Protein AF-A0A3N5S101-F1 (afdb_monomer)

Mean predicted aligned error: 7.89 Å

Foldseek 3Di:
DDLVVQCVVPPPVSCVPPVDDDDDDPVVCVVVVNDDPQPDPVSVCCVVPPD

Structure (mmCIF, N/CA/C/O backbone):
data_AF-A0A3N5S101-F1
#
_entry.id   AF-A0A3N5S101-F1
#
loop_
_atom_site.group_PDB
_atom_site.id
_atom_site.type_symbol
_atom_site.label_atom_id
_atom_site.label_alt_id
_atom_site.label_comp_id
_atom_site.label_asym_id
_atom_site.label_entity_id
_atom_site.label_seq_id
_atom_site.pdbx_PDB_ins_code
_atom_site.Cartn_x
_atom_site.Cartn_y
_atom_site.Cartn_z
_atom_site.occupancy
_atom_site.B_iso_or_equiv
_atom_site.auth_seq_id
_atom_site.auth_comp_id
_atom_site.auth_asym_id
_atom_site.auth_atom_id
_atom_site.pdbx_PDB_model_num
ATOM 1 N N . VAL A 1 1 ? 7.696 -8.547 -14.261 1.00 63.00 1 VAL A N 1
ATOM 2 C CA . VAL A 1 1 ? 8.804 -7.971 -15.069 1.00 63.00 1 VAL A CA 1
ATOM 3 C C . VAL A 1 1 ? 10.128 -8.262 -14.368 1.00 63.00 1 VAL A C 1
ATOM 5 O O . VAL A 1 1 ? 10.151 -8.166 -13.147 1.00 63.00 1 VAL A O 1
ATOM 8 N N . PRO A 1 2 ? 11.205 -8.652 -15.071 1.00 78.75 2 PRO A N 1
ATOM 9 C CA . PRO A 1 2 ? 12.496 -8.951 -14.445 1.00 78.75 2 PRO A CA 1
ATOM 10 C C . PRO A 1 2 ? 13.144 -7.728 -13.777 1.00 78.75 2 PRO A C 1
ATOM 12 O O . PRO A 1 2 ? 13.121 -6.629 -14.330 1.00 78.75 2 PRO A O 1
ATOM 15 N N . ALA A 1 3 ? 13.801 -7.930 -12.631 1.00 74.88 3 ALA A N 1
ATOM 16 C CA . ALA A 1 3 ? 14.427 -6.853 -11.856 1.00 74.88 3 ALA A CA 1
ATOM 17 C C . ALA A 1 3 ? 15.505 -6.072 -12.639 1.00 74.88 3 ALA A C 1
ATOM 19 O O . ALA A 1 3 ? 15.657 -4.868 -12.445 1.00 74.88 3 ALA A O 1
ATOM 20 N N . PHE A 1 4 ? 16.237 -6.725 -13.551 1.00 78.88 4 PHE A N 1
ATOM 21 C CA . PHE A 1 4 ? 17.271 -6.058 -14.356 1.00 78.88 4 PHE A CA 1
ATOM 22 C C . PHE A 1 4 ? 16.679 -5.032 -15.336 1.00 78.88 4 PHE A C 1
ATOM 24 O O . PHE A 1 4 ? 17.268 -3.975 -15.537 1.00 78.88 4 PHE A O 1
ATOM 31 N N . ALA A 1 5 ? 15.502 -5.314 -15.905 1.00 82.31 5 ALA A N 1
ATOM 32 C CA . ALA A 1 5 ? 14.845 -4.415 -16.848 1.00 82.31 5 ALA A CA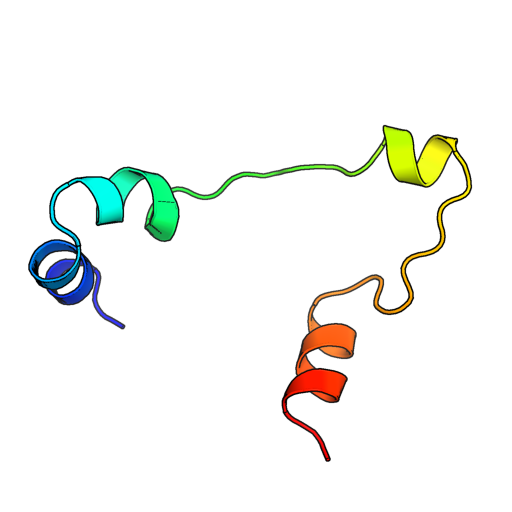 1
ATOM 33 C C . ALA A 1 5 ? 14.375 -3.133 -16.145 1.00 82.31 5 ALA A C 1
ATOM 35 O O . ALA A 1 5 ? 14.551 -2.035 -16.667 1.00 82.31 5 ALA A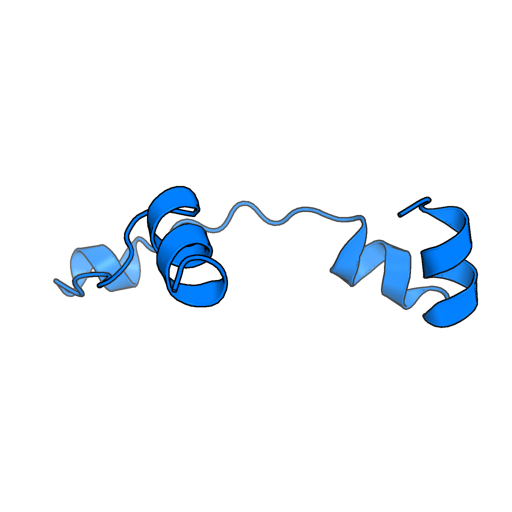 O 1
ATOM 36 N N . LEU A 1 6 ? 13.867 -3.265 -14.914 1.00 79.12 6 LEU A N 1
ATOM 37 C CA . LEU A 1 6 ? 13.478 -2.126 -14.079 1.00 79.12 6 LEU A CA 1
ATOM 38 C C . LEU A 1 6 ? 14.685 -1.253 -13.702 1.00 79.12 6 LEU A C 1
ATOM 40 O O . LEU A 1 6 ? 14.590 -0.032 -13.757 1.00 79.12 6 LEU A O 1
ATOM 44 N N . ARG A 1 7 ? 15.841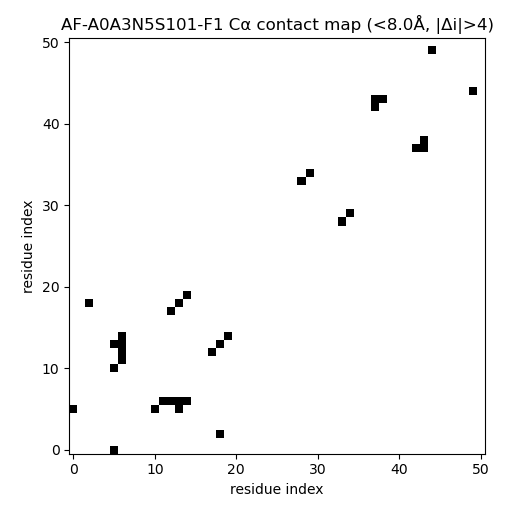 -1.861 -13.396 1.00 75.12 7 ARG A N 1
ATOM 45 C CA . ARG A 1 7 ? 17.091 -1.127 -13.114 1.00 75.12 7 ARG A CA 1
ATOM 46 C C . ARG A 1 7 ? 17.623 -0.352 -14.321 1.00 75.12 7 ARG A C 1
ATOM 48 O O . ARG A 1 7 ? 18.223 0.697 -14.135 1.00 75.12 7 ARG A O 1
ATOM 55 N N . ILE A 1 8 ? 17.410 -0.844 -15.542 1.00 81.75 8 ILE A N 1
ATOM 56 C CA . ILE A 1 8 ? 17.796 -0.122 -16.766 1.00 81.75 8 ILE A CA 1
ATOM 57 C C . ILE A 1 8 ? 16.867 1.074 -17.001 1.00 81.75 8 ILE A C 1
ATOM 59 O O . ILE A 1 8 ? 17.344 2.159 -17.315 1.00 81.75 8 ILE A O 1
ATOM 63 N N . ALA A 1 9 ? 15.555 0.891 -16.829 1.00 82.12 9 ALA A N 1
ATOM 64 C CA . ALA A 1 9 ? 14.572 1.944 -17.080 1.00 82.12 9 ALA A CA 1
ATOM 65 C C . ALA A 1 9 ? 14.587 3.060 -16.017 1.00 82.12 9 ALA A C 1
ATOM 67 O O . ALA A 1 9 ? 14.415 4.225 -16.359 1.00 82.12 9 ALA A O 1
ATOM 68 N N . PHE A 1 10 ? 14.801 2.713 -14.742 1.00 76.25 10 PHE A N 1
ATOM 69 C CA . PHE A 1 10 ? 14.659 3.638 -13.606 1.00 76.25 10 PHE A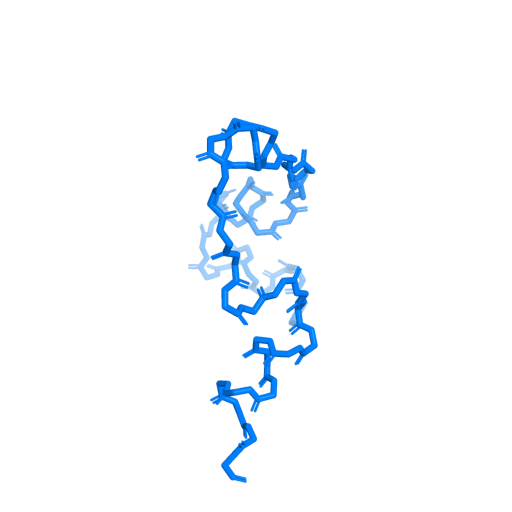 CA 1
ATOM 70 C C . PHE A 1 10 ? 15.952 3.846 -12.794 1.00 76.25 10 PHE A C 1
ATOM 72 O O . PHE A 1 10 ? 15.935 4.535 -11.775 1.00 76.25 10 PHE A O 1
ATOM 79 N N . GLY A 1 11 ? 17.082 3.268 -13.214 1.00 77.06 11 GLY A N 1
ATOM 80 C CA . GLY A 1 11 ? 18.366 3.414 -12.523 1.00 77.06 11 GLY A CA 1
ATOM 81 C C . GLY A 1 11 ? 18.346 2.861 -11.093 1.00 77.06 11 GLY A C 1
ATOM 82 O O . GLY A 1 11 ? 17.704 1.847 -10.805 1.00 77.06 11 GLY A O 1
ATOM 83 N N . GLU A 1 12 ? 19.045 3.535 -10.176 1.00 68.31 12 GLU A N 1
ATOM 84 C CA . GLU A 1 12 ? 19.157 3.094 -8.777 1.00 68.31 12 GLU A CA 1
ATOM 85 C C . GLU A 1 12 ? 17.838 3.256 -7.987 1.00 68.31 12 GLU A C 1
ATOM 87 O O . GLU A 1 12 ? 17.578 2.483 -7.066 1.00 68.31 12 GLU A O 1
ATOM 92 N N . MET A 1 13 ? 16.929 4.147 -8.420 1.00 67.88 13 MET A N 1
ATOM 93 C CA . MET A 1 13 ? 15.584 4.306 -7.831 1.00 67.88 13 MET A CA 1
ATOM 94 C C . MET A 1 13 ? 14.718 3.043 -7.944 1.00 67.88 13 MET A C 1
ATOM 96 O O . MET A 1 13 ? 13.848 2.819 -7.101 1.00 67.88 13 MET A O 1
ATOM 100 N N . ALA A 1 14 ? 14.963 2.189 -8.947 1.00 68.81 14 ALA A N 1
ATOM 101 C CA . ALA A 1 14 ? 14.245 0.924 -9.105 1.00 68.81 14 ALA A CA 1
ATOM 102 C C . ALA A 1 14 ? 14.383 0.031 -7.862 1.00 68.81 14 ALA A C 1
ATOM 104 O O . ALA A 1 14 ? 13.451 -0.684 -7.491 1.00 68.81 14 ALA A O 1
ATOM 105 N N . ARG A 1 15 ? 15.556 0.067 -7.216 1.00 64.12 15 ARG A N 1
ATOM 106 C CA . ARG A 1 15 ? 15.857 -0.770 -6.056 1.00 64.12 15 ARG A CA 1
ATOM 107 C C . ARG A 1 15 ? 15.069 -0.339 -4.827 1.00 64.12 15 ARG A C 1
ATOM 109 O O . ARG A 1 15 ? 14.491 -1.192 -4.163 1.00 64.12 15 ARG A O 1
ATOM 116 N N . GLU A 1 16 ? 15.038 0.955 -4.545 1.00 63.34 16 GLU A N 1
ATOM 117 C CA . GLU A 1 16 ? 14.408 1.466 -3.328 1.00 63.34 16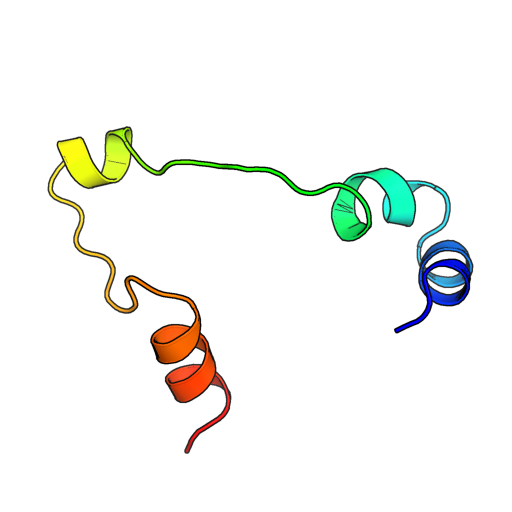 GLU A CA 1
ATOM 118 C C . GLU A 1 16 ? 12.887 1.527 -3.439 1.00 63.34 16 GLU A C 1
ATOM 120 O O . GLU A 1 16 ? 12.204 1.145 -2.497 1.00 63.34 16 GLU A O 1
ATOM 125 N N . LEU A 1 17 ? 12.338 1.936 -4.584 1.00 64.06 17 LEU A N 1
ATOM 126 C CA . LEU A 1 17 ? 10.895 2.180 -4.697 1.00 64.06 17 LEU A CA 1
ATOM 127 C C . LEU A 1 17 ? 10.088 0.978 -5.185 1.00 64.06 17 LEU A C 1
ATOM 129 O O . LEU A 1 17 ? 8.904 0.884 -4.882 1.00 64.06 17 LEU A O 1
ATOM 133 N N . MET A 1 18 ? 10.697 0.084 -5.971 1.00 67.62 18 MET A N 1
ATOM 134 C CA . MET A 1 18 ? 9.964 -1.017 -6.614 1.00 67.62 18 MET A CA 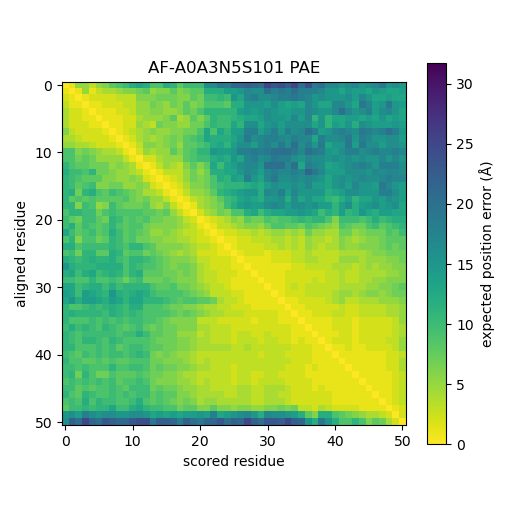1
ATOM 135 C C . MET A 1 18 ? 10.407 -2.399 -6.143 1.00 67.62 18 MET A C 1
ATOM 137 O O . MET A 1 18 ? 9.602 -3.326 -6.131 1.00 67.62 18 MET A O 1
ATOM 141 N N . LEU A 1 19 ? 11.685 -2.562 -5.788 1.00 67.38 19 LEU A N 1
ATOM 142 C CA . LEU A 1 19 ? 12.224 -3.845 -5.327 1.00 67.38 19 LEU A CA 1
ATOM 143 C C . LEU A 1 19 ? 12.234 -3.973 -3.799 1.00 67.38 19 LEU A C 1
ATOM 145 O O . LEU A 1 19 ? 12.477 -5.069 -3.294 1.00 67.38 19 LEU A O 1
ATOM 149 N N . SER A 1 20 ? 11.958 -2.888 -3.071 1.00 69.69 20 SER A N 1
ATOM 150 C CA . SER A 1 20 ? 11.769 -2.912 -1.624 1.00 69.69 20 SER A CA 1
ATOM 151 C C . SER A 1 20 ? 10.271 -2.890 -1.292 1.00 69.69 20 SER A C 1
ATOM 153 O O . SER A 1 20 ? 9.488 -2.174 -1.914 1.00 69.69 20 SER A O 1
ATOM 155 N N . GLY A 1 21 ? 9.853 -3.745 -0.359 1.00 74.56 21 GLY A N 1
ATOM 156 C CA . GLY A 1 21 ? 8.470 -3.820 0.104 1.00 74.56 21 GLY A CA 1
ATOM 157 C C . GLY A 1 21 ? 8.303 -3.071 1.420 1.00 74.56 21 GLY A C 1
ATOM 158 O O . GLY A 1 21 ? 9.084 -3.274 2.350 1.00 74.56 21 GLY A O 1
ATOM 159 N N . HIS A 1 22 ? 7.248 -2.265 1.532 1.00 79.19 22 HIS A N 1
ATOM 160 C CA . HIS A 1 22 ? 6.873 -1.614 2.784 1.00 79.19 22 HIS A CA 1
ATOM 161 C C . HIS A 1 22 ? 5.624 -2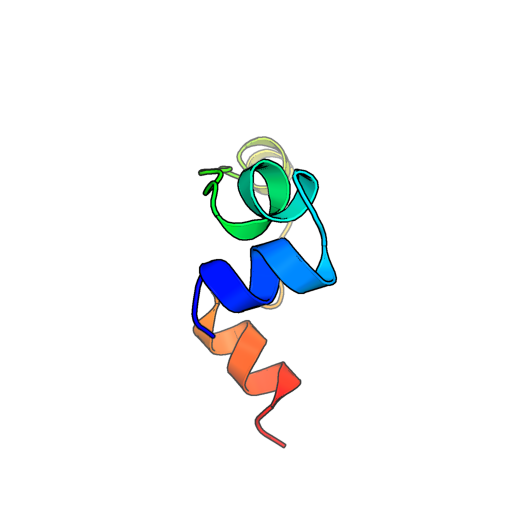.274 3.371 1.00 79.19 22 HIS A C 1
ATOM 163 O O . HIS A 1 22 ? 4.571 -2.310 2.738 1.00 79.19 22 HIS A O 1
ATOM 169 N N . ARG A 1 23 ? 5.720 -2.778 4.607 1.00 84.19 23 ARG A N 1
ATOM 170 C CA . ARG A 1 23 ? 4.556 -3.243 5.372 1.00 84.19 23 ARG A CA 1
ATOM 171 C C . ARG A 1 23 ? 3.971 -2.066 6.150 1.00 84.19 23 ARG A C 1
ATOM 173 O O . ARG A 1 23 ? 4.451 -1.749 7.235 1.00 84.19 23 ARG A O 1
ATOM 180 N N . VAL A 1 24 ? 2.947 -1.430 5.590 1.00 86.44 24 VAL A N 1
ATOM 181 C CA . VAL A 1 24 ? 2.250 -0.292 6.208 1.00 86.44 24 VAL A CA 1
ATOM 182 C C . VAL A 1 24 ? 0.895 -0.752 6.739 1.00 86.44 24 VAL A C 1
ATOM 184 O O . VAL A 1 24 ? 0.120 -1.355 6.003 1.00 86.44 24 VAL A O 1
ATOM 187 N N . LEU A 1 25 ? 0.609 -0.472 8.014 1.00 88.12 25 LEU A N 1
ATOM 188 C CA . LEU A 1 25 ? -0.690 -0.737 8.637 1.00 88.12 25 LEU A CA 1
ATOM 189 C C . LEU A 1 25 ? -1.446 0.588 8.854 1.00 88.12 25 LEU A C 1
ATOM 191 O O . LEU A 1 25 ? -0.892 1.503 9.468 1.00 88.12 25 LEU A O 1
ATOM 195 N N . PRO A 1 26 ? -2.699 0.724 8.384 1.00 89.69 26 PRO A N 1
ATOM 196 C CA . PRO A 1 26 ? -3.451 1.980 8.427 1.00 89.69 26 PRO A CA 1
ATOM 197 C C . PRO A 1 26 ? -4.138 2.229 9.786 1.00 89.69 26 PRO A C 1
ATOM 199 O O . PRO A 1 26 ? -5.301 2.620 9.842 1.00 89.69 26 PRO A O 1
ATOM 202 N N . GLU A 1 27 ? -3.431 2.030 10.902 1.00 93.19 27 GLU A N 1
ATOM 203 C CA . GLU A 1 27 ? -4.006 2.062 12.262 1.00 93.19 27 GLU A CA 1
ATOM 204 C C . GLU A 1 27 ? -4.740 3.371 12.584 1.00 93.19 27 GLU A C 1
ATOM 206 O O . GLU A 1 27 ? -5.821 3.357 13.169 1.00 93.19 27 GLU A O 1
ATOM 211 N N . ARG A 1 28 ? -4.190 4.515 12.157 1.00 95.00 28 ARG A N 1
ATOM 212 C CA . ARG A 1 28 ? -4.809 5.832 12.382 1.00 95.00 28 ARG A CA 1
ATOM 213 C C . ARG A 1 28 ? -6.114 6.019 11.616 1.00 95.00 28 ARG A C 1
ATOM 215 O O . ARG A 1 28 ? -7.042 6.610 12.153 1.00 95.00 28 ARG A O 1
ATOM 222 N N . LEU A 1 29 ? -6.176 5.535 10.376 1.00 92.81 29 LEU A N 1
ATOM 223 C CA . LEU A 1 29 ? -7.374 5.641 9.541 1.00 92.81 29 LEU A CA 1
ATOM 224 C C . LEU A 1 29 ? -8.489 4.771 10.120 1.00 92.81 29 LEU A C 1
ATOM 226 O O . LEU A 1 29 ? -9.601 5.252 10.324 1.00 92.81 29 LEU A O 1
ATOM 230 N N . LEU A 1 30 ? -8.157 3.530 10.482 1.00 90.94 30 LEU A N 1
ATOM 231 C CA . LEU A 1 30 ? -9.098 2.611 11.120 1.00 90.94 30 LEU A CA 1
ATOM 232 C C . LEU A 1 30 ? -9.578 3.149 12.476 1.00 90.94 30 LEU A C 1
ATOM 234 O O . LEU A 1 30 ? -10.773 3.135 12.754 1.00 90.94 30 LEU A O 1
ATOM 238 N N . GLY A 1 31 ? -8.671 3.700 13.289 1.00 94.00 31 GLY A N 1
ATOM 239 C CA . GLY A 1 31 ? -9.010 4.328 14.570 1.00 94.00 31 GLY A CA 1
ATOM 240 C C . GLY A 1 31 ? -9.885 5.581 14.440 1.00 94.00 31 GLY A C 1
ATOM 241 O O . GLY A 1 31 ? -10.637 5.894 15.358 1.00 94.00 31 GLY A O 1
ATOM 242 N N . ALA A 1 32 ? -9.827 6.273 13.300 1.00 96.00 32 ALA A N 1
ATOM 243 C CA . ALA A 1 32 ? -10.691 7.409 12.981 1.00 96.00 32 ALA A CA 1
ATOM 244 C C . ALA A 1 32 ? -12.052 6.995 12.383 1.00 96.00 32 ALA A C 1
ATOM 246 O O . ALA A 1 32 ? -12.861 7.863 12.060 1.00 96.00 32 ALA A O 1
ATOM 247 N N . GLY A 1 33 ? -12.314 5.692 12.221 1.00 94.56 33 GLY A N 1
ATOM 248 C CA . GLY A 1 33 ? -13.545 5.181 11.616 1.00 94.56 33 GLY A CA 1
ATOM 249 C C . GLY A 1 33 ? -13.587 5.300 10.090 1.00 94.56 33 GLY A C 1
ATOM 250 O O 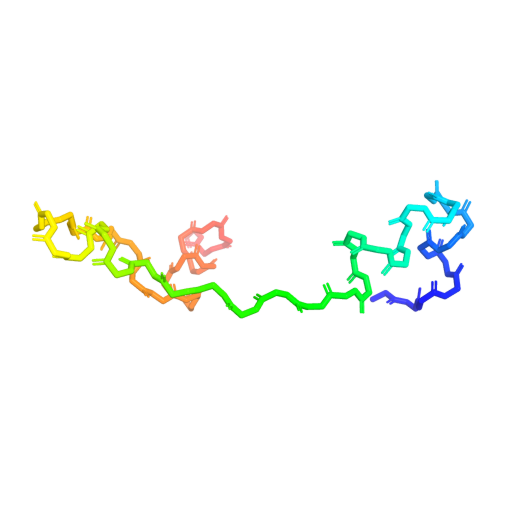. GLY A 1 33 ? -14.667 5.235 9.508 1.00 94.56 33 GLY A O 1
ATOM 251 N N . PHE A 1 34 ? -12.439 5.483 9.429 1.00 94.19 34 PHE A N 1
ATOM 252 C CA . PHE A 1 34 ? -12.373 5.504 7.970 1.00 94.19 34 PHE A CA 1
ATOM 253 C C . PHE A 1 34 ? -12.671 4.109 7.404 1.00 94.19 34 PHE A C 1
ATOM 255 O O . PHE A 1 34 ? -11.949 3.148 7.682 1.00 94.19 34 PHE A O 1
ATOM 262 N N . GLY A 1 35 ? -13.729 4.010 6.600 1.00 94.44 35 GLY A N 1
ATOM 263 C CA . GLY A 1 35 ? -14.080 2.804 5.856 1.00 94.44 35 GLY A CA 1
ATOM 264 C C . GLY A 1 35 ? -13.432 2.812 4.477 1.00 94.44 35 GLY A C 1
ATOM 265 O O . GLY A 1 35 ? -13.675 3.723 3.689 1.00 94.44 35 GLY A O 1
ATOM 266 N N . PHE A 1 36 ? -12.620 1.798 4.181 1.00 94.94 36 PHE A N 1
ATOM 267 C CA . PHE A 1 36 ? -12.095 1.592 2.834 1.00 94.94 36 PHE A CA 1
ATOM 268 C C . PHE A 1 36 ? -13.192 1.008 1.945 1.00 94.94 36 PHE A C 1
ATOM 270 O O . PHE A 1 36 ? -13.764 -0.024 2.282 1.00 94.94 36 PHE A O 1
ATOM 277 N N . GLU A 1 37 ? -13.450 1.659 0.813 1.00 94.75 37 GLU A N 1
ATOM 278 C CA . GLU A 1 37 ? -14.381 1.170 -0.212 1.00 94.75 37 GLU A CA 1
ATOM 279 C C . GLU A 1 37 ? -13.922 -0.177 -0.792 1.00 94.75 37 GLU A C 1
ATOM 281 O O . GLU A 1 37 ? -14.733 -1.076 -0.979 1.00 94.75 37 GLU A O 1
ATOM 286 N N . TYR A 1 38 ? -12.604 -0.348 -0.944 1.00 95.69 38 TYR A N 1
ATOM 287 C CA . TYR A 1 38 ? -11.953 -1.603 -1.325 1.00 95.69 38 TYR A CA 1
ATOM 288 C C . TYR A 1 38 ? -10.967 -2.010 -0.214 1.00 95.69 38 TYR A C 1
ATOM 290 O O . TYR A 1 38 ? -9.834 -1.521 -0.189 1.00 95.69 38 TYR A O 1
ATOM 298 N N . PRO A 1 39 ? -11.388 -2.832 0.766 1.00 92.75 39 PRO A N 1
ATOM 299 C CA . PRO A 1 39 ? -10.579 -3.159 1.944 1.00 92.75 39 PRO A CA 1
ATOM 300 C C . PRO A 1 39 ? -9.438 -4.142 1.654 1.00 92.75 39 PRO A C 1
ATOM 302 O O . PRO A 1 39 ? -8.519 -4.272 2.466 1.00 92.75 39 PRO A O 1
ATOM 305 N N . ASP A 1 40 ? -9.479 -4.823 0.511 1.00 93.31 40 ASP A N 1
ATOM 306 C CA . ASP A 1 40 ? -8.433 -5.729 0.063 1.00 93.31 40 ASP A CA 1
ATOM 307 C C . ASP A 1 40 ? -8.071 -5.510 -1.411 1.00 93.31 40 ASP A C 1
ATOM 309 O O . ASP A 1 40 ? -8.758 -4.829 -2.178 1.00 93.31 40 ASP A O 1
ATOM 313 N N . LEU A 1 41 ? -6.922 -6.077 -1.780 1.00 92.38 41 LEU A N 1
ATOM 314 C CA . LEU A 1 41 ? -6.348 -5.926 -3.108 1.00 92.38 41 LEU A CA 1
ATOM 315 C C . LEU A 1 41 ? -7.196 -6.607 -4.188 1.00 92.38 41 LEU A C 1
ATOM 317 O O . LEU A 1 41 ? -7.210 -6.128 -5.316 1.00 92.38 41 LEU A O 1
ATOM 321 N N . GLU A 1 42 ? -7.875 -7.708 -3.871 1.00 94.56 42 GLU A N 1
ATOM 322 C CA . GLU A 1 42 ? -8.669 -8.450 -4.852 1.00 94.56 42 GLU A CA 1
ATOM 323 C C . GLU A 1 42 ? -9.858 -7.609 -5.313 1.00 94.56 42 GLU A C 1
ATOM 325 O O . GLU A 1 42 ? -10.042 -7.428 -6.514 1.00 94.56 42 GLU A O 1
ATOM 330 N N . GLN A 1 43 ? -10.583 -7.003 -4.369 1.00 94.31 43 GLN A N 1
ATOM 331 C CA . GLN A 1 43 ? -11.698 -6.102 -4.662 1.00 94.31 43 GLN A CA 1
ATOM 332 C C . GLN A 1 43 ? -11.242 -4.878 -5.464 1.00 94.31 43 GLN A C 1
ATOM 334 O O . GLN A 1 43 ? -11.864 -4.529 -6.464 1.00 94.31 43 GLN A O 1
ATOM 339 N N . ALA A 1 44 ? -10.121 -4.262 -5.077 1.00 95.88 44 ALA A N 1
ATOM 340 C CA . ALA A 1 44 ? -9.586 -3.105 -5.794 1.00 95.88 44 ALA A CA 1
ATOM 341 C C . ALA A 1 44 ? -9.169 -3.457 -7.233 1.00 95.88 44 ALA A C 1
ATOM 343 O O . ALA A 1 44 ? -9.422 -2.695 -8.163 1.00 95.88 44 ALA A O 1
ATOM 344 N N . LEU A 1 45 ? -8.521 -4.609 -7.437 1.00 96.19 45 LEU A N 1
ATOM 345 C CA . LEU A 1 45 ? -8.108 -5.052 -8.770 1.00 96.19 45 LEU A CA 1
ATOM 346 C C . LEU A 1 45 ? -9.303 -5.456 -9.637 1.00 96.19 45 LEU A C 1
ATOM 348 O O . LEU A 1 45 ? -9.282 -5.185 -10.837 1.00 96.19 45 LEU A O 1
ATOM 352 N N . ALA A 1 46 ? -10.323 -6.081 -9.043 1.00 95.38 46 ALA A N 1
ATOM 353 C CA . ALA A 1 46 ? -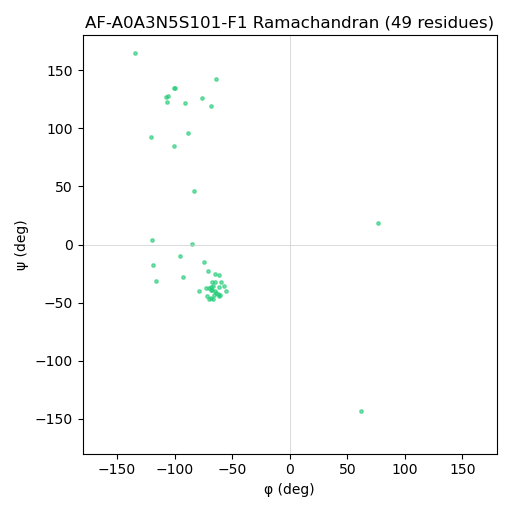11.562 -6.410 -9.732 1.00 95.38 46 ALA A CA 1
ATOM 354 C C . ALA A 1 46 ? -12.251 -5.145 -10.253 1.00 95.38 46 ALA A C 1
ATOM 356 O O . ALA A 1 46 ? -12.622 -5.127 -11.414 1.00 95.38 46 ALA A O 1
ATOM 357 N N . GLU A 1 47 ? -12.318 -4.067 -9.471 1.00 95.44 47 GLU A N 1
ATOM 358 C CA . GLU A 1 47 ? -12.877 -2.791 -9.943 1.00 95.44 47 GLU A CA 1
ATOM 359 C C . GLU A 1 47 ? -12.032 -2.152 -11.060 1.00 95.44 47 GLU A C 1
ATOM 361 O O . GLU A 1 47 ? -12.554 -1.668 -12.060 1.00 95.44 47 GLU A O 1
ATOM 366 N N . ILE A 1 48 ? -10.700 -2.152 -10.922 1.00 95.88 48 ILE A N 1
ATOM 367 C CA . ILE A 1 48 ? -9.812 -1.486 -11.891 1.00 95.88 48 ILE A CA 1
ATOM 368 C C . ILE A 1 48 ? -9.807 -2.197 -13.255 1.00 95.88 48 ILE A C 1
ATOM 370 O O . ILE A 1 48 ? -9.667 -1.542 -14.290 1.00 95.88 48 ILE A O 1
ATOM 374 N N . PHE A 1 49 ? -9.890 -3.531 -13.267 1.00 94.38 49 PHE A N 1
ATOM 375 C CA . PHE A 1 49 ? -9.672 -4.345 -14.471 1.00 94.38 49 PHE A CA 1
ATOM 376 C C . PHE A 1 49 ? -10.879 -5.187 -14.904 1.00 94.38 49 PHE A C 1
ATOM 378 O O . PHE A 1 49 ? -10.899 -5.664 -16.039 1.00 94.38 49 PHE A O 1
ATOM 385 N N . GLY A 1 50 ? -11.850 -5.404 -14.022 1.00 76.69 50 GLY A N 1
ATOM 386 C CA . GLY A 1 50 ? -13.052 -6.199 -14.255 1.00 76.69 50 GLY A CA 1
ATOM 387 C C . GLY A 1 50 ? -14.247 -5.300 -14.542 1.00 76.69 50 GLY A C 1
ATOM 388 O O . GLY A 1 50 ? -15.006 -4.973 -13.638 1.00 76.69 50 GLY A O 1
ATOM 389 N N . GLY A 1 51 ? -14.395 -4.896 -15.804 1.00 58.69 51 GLY A N 1
ATOM 390 C CA . GLY A 1 51 ? -15.650 -4.311 -16.289 1.00 58.69 51 GLY A CA 1
ATOM 391 C C . GLY A 1 51 ? -16.804 -5.307 -16.313 1.00 58.69 51 GLY A C 1
ATOM 392 O O . GLY A 1 51 ? -16.538 -6.531 -16.386 1.00 58.69 51 GLY A O 1
#

Radius of gyration: 15.84 Å; Cα contacts (8 Å, |Δi|>4): 17; chains: 1; bounding box: 35×16×32 Å

Secondary structure (DSSP, 8-state):
--HHHHHHHHTTHHHHHTSS------HHHHHTTPPPSS-SHHHHHHHHH--

Sequence (51 aa):
VPAFALRIAFGEMARELMLSGHRVLPERLLGAGFGFEYPDLEQALAEIFGG

pLDDT: mean 83.51, std 11.61, range [58.69, 96.19]

Solvent-accessible surface area (backbone atoms only — not comparable to full-atom values): 3366 Å² total; per-residue (Å²): 133,63,70,69,60,44,35,71,77,50,40,75,57,29,52,65,72,69,70,46,86,81,92,80,77,67,60,69,46,52,75,71,68,59,78,65,92,53,82,46,69,65,58,45,48,40,64,77,72,52,129